Protein AF-A0A8J8EEE3-F1 (afdb_monomer_lite)

Foldseek 3Di:
DPDDPVVVVLVVQLVVQLVVCVVVVQDSVLSNQLRVVLSVQLVVLCVPPPPVSVVVSVVSNVVSVLSSCVVVVVDDPVNNVVVVVVSVVVVVVVVVVVVVVVVD

Sequence (104 aa):
MKVSRKVYLTLLISLFLTGLAIFDGTSIWVAIITVTIPVMASYWLVVRFNGIGMVLVPVLWALSVFVRSYLTGTLTSETLKIVSVKSFGSVVLAFAYVTFTRKR

Secondary structure (DSSP, 8-state):
----HHHHHHHHHHHHHHHHHHHTT--HHHHIIIIIHHHHHHHHHHHHHTHHHHHHHHHHHHHHHHHHHHHTT-S-HHHHHHHHHHHHHHHHHHHHHHHHHTT-

Radius of gyration: 15.91 Å; chains: 1; bounding box: 30×36×38 Å

Structure (mmCIF, N/CA/C/O backbone):
data_AF-A0A8J8EEE3-F1
#
_entry.id   AF-A0A8J8EEE3-F1
#
loop_
_atom_site.group_PDB
_atom_site.id
_atom_site.type_symbol
_atom_site.label_atom_id
_atom_site.label_alt_id
_atom_site.label_comp_id
_atom_site.label_asym_id
_atom_site.label_entity_id
_atom_site.label_seq_id
_atom_site.pdbx_PDB_ins_code
_atom_site.Cartn_x
_atom_site.Cartn_y
_atom_site.Cartn_z
_atom_site.occupancy
_atom_site.B_iso_or_equiv
_atom_site.auth_seq_id
_atom_site.auth_comp_id
_atom_site.auth_asym_id
_atom_site.auth_atom_id
_atom_site.pdbx_PDB_model_num
ATOM 1 N N . MET A 1 1 ? 5.452 -16.398 23.280 1.00 44.69 1 MET A N 1
ATOM 2 C CA . MET A 1 1 ? 4.378 -15.509 22.774 1.00 44.69 1 MET A CA 1
ATOM 3 C C . MET A 1 1 ? 3.361 -16.347 22.012 1.00 44.69 1 MET A C 1
ATOM 5 O O . MET A 1 1 ? 3.757 -17.007 21.063 1.00 44.69 1 MET A O 1
ATOM 9 N N . LYS A 1 2 ? 2.079 -16.367 22.406 1.00 50.09 2 LYS A N 1
ATOM 10 C CA . LYS A 1 2 ? 1.030 -16.984 21.574 1.00 50.09 2 LYS A CA 1
ATOM 11 C C . LYS A 1 2 ? 0.739 -16.037 20.408 1.00 50.09 2 LYS A C 1
ATOM 13 O O . LYS A 1 2 ? 0.207 -14.950 20.624 1.00 50.09 2 LYS A O 1
ATOM 18 N N . VAL A 1 3 ? 1.144 -16.411 19.197 1.00 59.62 3 VAL A N 1
ATOM 19 C CA . VAL A 1 3 ? 0.848 -15.635 17.987 1.00 59.62 3 VAL A CA 1
ATOM 20 C C . VAL A 1 3 ? -0.666 -15.669 17.766 1.00 59.62 3 VAL A C 1
ATOM 22 O O . VAL A 1 3 ? -1.277 -16.733 17.701 1.00 59.62 3 VAL A O 1
ATOM 25 N N . SER A 1 4 ? -1.289 -14.492 17.727 1.00 75.62 4 SER A N 1
ATOM 26 C CA . SER A 1 4 ? -2.738 -14.355 17.559 1.00 75.62 4 SER A CA 1
ATOM 27 C C . SER A 1 4 ? -3.180 -14.896 16.197 1.00 75.62 4 SER A C 1
ATOM 29 O O . SER A 1 4 ? -2.535 -14.624 15.185 1.00 75.62 4 SER A O 1
ATOM 31 N N . ARG A 1 5 ? -4.332 -15.581 16.142 1.00 78.00 5 ARG A N 1
ATOM 32 C CA . ARG A 1 5 ? -4.972 -16.054 14.895 1.00 78.00 5 ARG A CA 1
ATOM 33 C C . ARG A 1 5 ? -5.100 -14.943 13.840 1.00 78.00 5 ARG A C 1
ATOM 35 O O . ARG A 1 5 ? -5.011 -15.216 12.649 1.00 78.00 5 ARG A O 1
ATOM 42 N N . LYS A 1 6 ? -5.239 -13.686 14.281 1.00 72.62 6 LYS A N 1
ATOM 43 C CA . LYS A 1 6 ? -5.288 -12.501 13.412 1.00 72.62 6 LYS A CA 1
ATOM 44 C C . LYS A 1 6 ? -3.970 -12.267 12.667 1.00 72.62 6 LYS A C 1
ATOM 46 O O . LYS A 1 6 ? -4.004 -11.953 11.490 1.00 72.62 6 LYS A O 1
ATOM 51 N N . VAL A 1 7 ? -2.825 -12.484 13.317 1.00 73.50 7 VAL A N 1
ATOM 52 C CA . VAL A 1 7 ? -1.495 -12.323 12.702 1.00 73.50 7 VAL A CA 1
ATOM 53 C C . VAL A 1 7 ? -1.269 -13.369 11.610 1.00 73.50 7 VAL A C 1
ATOM 55 O O . VAL A 1 7 ? -0.775 -13.025 10.542 1.00 73.50 7 VAL A O 1
ATOM 58 N N . TYR A 1 8 ? -1.695 -14.618 11.835 1.00 75.50 8 TYR A N 1
ATOM 59 C CA . TYR A 1 8 ? -1.650 -15.662 10.804 1.00 75.50 8 TYR A CA 1
ATOM 60 C C . TYR A 1 8 ? -2.514 -15.316 9.591 1.00 75.50 8 TYR A C 1
ATOM 62 O O . TYR A 1 8 ? -2.074 -15.499 8.461 1.00 75.50 8 TYR A O 1
ATOM 70 N N . LEU A 1 9 ? -3.715 -14.777 9.818 1.00 77.75 9 LEU A N 1
ATOM 71 C CA . LEU A 1 9 ? -4.599 -14.354 8.734 1.00 77.75 9 LEU A CA 1
ATOM 72 C C . LEU A 1 9 ? -3.974 -13.210 7.918 1.00 77.75 9 LEU A C 1
ATOM 74 O O . LEU A 1 9 ? -3.966 -13.259 6.693 1.00 77.75 9 LEU A O 1
ATOM 78 N N . THR A 1 10 ? -3.389 -12.218 8.596 1.00 77.19 10 THR A N 1
ATOM 79 C CA . THR A 1 10 ? -2.682 -11.095 7.962 1.00 77.19 10 THR A CA 1
ATOM 80 C C . THR A 1 10 ? -1.481 -11.571 7.141 1.00 77.19 10 THR A C 1
ATOM 82 O O . THR A 1 10 ? -1.294 -11.121 6.014 1.00 77.19 10 THR A O 1
ATOM 85 N N . LEU A 1 11 ? -0.690 -12.513 7.664 1.00 76.56 11 LEU A N 1
ATOM 86 C CA . LEU A 1 11 ? 0.430 -13.115 6.934 1.00 76.56 11 LEU A CA 1
ATOM 87 C C . LEU A 1 11 ? -0.038 -13.919 5.717 1.00 76.56 11 LEU A C 1
ATOM 89 O O . LEU A 1 11 ? 0.585 -13.836 4.664 1.00 76.56 11 LEU A O 1
ATOM 93 N N . LEU A 1 12 ? -1.142 -14.657 5.834 1.00 77.00 12 LEU A N 1
ATOM 94 C CA . LEU A 1 12 ? -1.705 -15.430 4.728 1.00 77.00 12 LEU A CA 1
ATOM 95 C C . LEU A 1 12 ? -2.216 -14.518 3.604 1.00 77.00 12 LEU A C 1
ATOM 97 O O . LEU A 1 12 ? -1.909 -14.758 2.439 1.00 77.00 12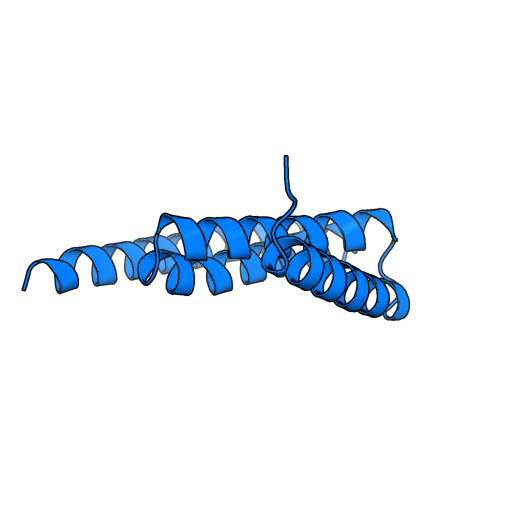 LEU A O 1
ATOM 101 N N . ILE A 1 13 ? -2.916 -13.432 3.949 1.00 76.00 13 ILE A N 1
ATOM 102 C CA . ILE A 1 13 ? -3.331 -12.398 2.987 1.00 76.00 13 ILE A CA 1
ATOM 103 C C . ILE A 1 13 ? -2.103 -11.754 2.333 1.00 76.00 13 ILE A C 1
ATOM 105 O O . ILE A 1 13 ? -2.068 -11.588 1.117 1.00 76.00 13 ILE A O 1
ATOM 109 N N . SER A 1 14 ? -1.073 -11.439 3.123 1.00 72.94 14 SER A N 1
ATOM 110 C CA . SER A 1 14 ? 0.186 -10.890 2.617 1.00 72.94 14 SER A CA 1
ATOM 111 C C . SER A 1 14 ? 0.851 -11.816 1.601 1.00 72.94 14 SER A C 1
ATOM 113 O O . SER A 1 14 ? 1.246 -11.367 0.528 1.00 72.94 14 SER A O 1
ATOM 115 N N . LEU A 1 15 ? 0.961 -13.108 1.918 1.00 78.56 15 LEU A N 1
ATOM 116 C CA . LEU A 1 15 ? 1.535 -14.126 1.037 1.00 78.56 15 LEU A CA 1
ATOM 117 C C . LEU A 1 15 ? 0.734 -14.267 -0.257 1.00 78.56 15 LEU A C 1
ATOM 119 O O . LEU A 1 15 ? 1.326 -14.292 -1.332 1.00 78.56 15 LEU A O 1
ATOM 123 N N . PHE A 1 16 ? -0.597 -14.296 -0.165 1.00 76.75 16 PHE A N 1
ATOM 124 C CA . PHE A 1 16 ? -1.472 -14.396 -1.331 1.00 76.75 16 PHE A CA 1
ATOM 125 C C . PHE A 1 16 ? -1.315 -13.194 -2.272 1.00 76.75 16 PHE A C 1
ATOM 127 O O . PHE A 1 16 ? -1.076 -13.364 -3.466 1.00 76.75 16 PHE A O 1
ATOM 134 N N . LEU A 1 17 ? -1.364 -11.974 -1.730 1.00 73.94 17 LEU A N 1
ATOM 135 C CA . LEU A 1 17 ? -1.197 -10.744 -2.509 1.00 73.94 17 LEU A CA 1
ATOM 136 C C . LEU A 1 17 ? 0.220 -10.610 -3.087 1.00 73.94 17 LEU A C 1
ATOM 138 O O . LEU A 1 17 ? 0.390 -10.124 -4.202 1.00 73.94 17 LEU A O 1
ATOM 142 N N . THR A 1 18 ? 1.236 -11.074 -2.355 1.00 74.75 18 THR A N 1
ATOM 143 C CA . THR A 1 18 ? 2.621 -11.096 -2.846 1.00 74.75 18 THR A CA 1
ATOM 144 C C . THR A 1 18 ? 2.753 -12.073 -4.011 1.00 74.75 18 THR A C 1
ATOM 146 O O . THR A 1 18 ? 3.365 -11.736 -5.019 1.00 74.75 18 THR A O 1
ATOM 149 N N . GLY A 1 19 ? 2.127 -13.251 -3.910 1.00 68.81 19 GLY A N 1
ATOM 150 C CA . GLY A 1 19 ? 2.054 -14.224 -4.997 1.00 68.81 19 GLY A CA 1
ATOM 151 C C . GLY A 1 19 ? 1.418 -13.638 -6.256 1.00 68.81 19 GLY A C 1
ATOM 152 O O . GLY A 1 19 ? 2.009 -13.736 -7.326 1.00 68.81 19 GLY A O 1
ATOM 153 N N . LEU A 1 20 ? 0.275 -12.953 -6.129 1.00 75.38 20 LEU A N 1
ATOM 154 C CA . LEU A 1 20 ? -0.380 -12.275 -7.258 1.00 75.38 20 LEU A CA 1
ATOM 155 C C . LEU A 1 20 ? 0.527 -11.225 -7.918 1.00 75.38 20 LEU A C 1
ATOM 157 O O . LEU A 1 20 ? 0.639 -11.191 -9.138 1.00 75.38 20 LEU A O 1
ATOM 161 N N . ALA A 1 21 ? 1.232 -10.412 -7.128 1.00 72.88 21 ALA A N 1
ATOM 162 C CA . ALA A 1 21 ? 2.158 -9.419 -7.671 1.00 72.88 21 ALA A CA 1
ATOM 163 C C . ALA A 1 21 ? 3.342 -10.055 -8.428 1.00 72.88 21 ALA A C 1
ATOM 165 O O . ALA A 1 21 ? 3.809 -9.493 -9.421 1.00 72.88 21 ALA A O 1
ATOM 166 N N . ILE A 1 22 ? 3.820 -11.220 -7.979 1.00 76.88 22 ILE A N 1
ATOM 167 C CA . ILE A 1 22 ? 4.867 -11.988 -8.672 1.00 76.88 22 ILE A CA 1
ATOM 168 C C . ILE A 1 22 ? 4.330 -12.575 -9.984 1.00 76.88 22 ILE A C 1
ATOM 170 O O . ILE A 1 22 ? 5.026 -12.511 -10.995 1.00 76.88 22 ILE A O 1
ATOM 174 N N . PHE A 1 23 ? 3.094 -13.090 -9.998 1.00 73.00 23 PHE A N 1
ATOM 175 C CA . PHE A 1 23 ? 2.437 -13.564 -11.225 1.00 73.00 23 PHE A CA 1
ATOM 176 C C . PHE A 1 23 ? 2.292 -12.458 -12.283 1.00 73.00 23 PHE A C 1
ATOM 178 O O . PHE A 1 23 ? 2.445 -12.739 -13.467 1.00 73.00 23 PHE A O 1
ATOM 185 N N . ASP A 1 24 ? 2.109 -11.204 -11.863 1.00 71.38 24 ASP A N 1
ATOM 186 C CA . ASP A 1 24 ? 2.107 -10.016 -12.734 1.00 71.38 24 ASP A CA 1
ATOM 187 C C . ASP A 1 24 ? 3.505 -9.617 -13.266 1.00 71.38 24 ASP A C 1
ATOM 189 O O . ASP A 1 24 ? 3.675 -8.544 -13.845 1.00 71.38 24 ASP A O 1
ATOM 193 N N . GLY A 1 25 ? 4.544 -10.429 -13.043 1.00 71.00 25 GLY A N 1
ATOM 194 C CA . GLY A 1 25 ? 5.906 -10.153 -13.513 1.00 71.00 25 GLY A CA 1
ATOM 195 C C . GLY A 1 25 ? 6.679 -9.147 -12.655 1.00 71.00 25 GLY A C 1
ATOM 196 O O . GLY A 1 25 ? 7.733 -8.658 -13.063 1.00 71.00 25 GLY A O 1
ATOM 197 N N . THR A 1 26 ? 6.192 -8.833 -11.450 1.00 77.06 26 THR A N 1
ATOM 198 C CA . THR A 1 26 ? 6.935 -7.983 -10.506 1.00 77.06 26 THR A CA 1
ATOM 199 C C . THR A 1 26 ? 8.046 -8.800 -9.858 1.00 77.06 26 THR A C 1
ATOM 201 O O . THR A 1 26 ? 7.822 -9.933 -9.433 1.00 77.06 26 THR A O 1
ATOM 204 N N . SER A 1 27 ? 9.249 -8.230 -9.735 1.00 83.06 27 SER A N 1
ATOM 205 C CA . SER A 1 27 ? 10.348 -8.937 -9.074 1.00 83.06 27 SER A CA 1
ATOM 206 C C . SER A 1 27 ? 9.980 -9.294 -7.629 1.00 83.06 27 SER A C 1
ATOM 208 O O . SER A 1 27 ? 9.329 -8.518 -6.923 1.00 83.06 27 SER A O 1
ATOM 210 N N . ILE A 1 28 ? 10.417 -10.474 -7.180 1.00 80.44 28 ILE A N 1
ATOM 211 C CA . ILE A 1 28 ? 10.079 -11.033 -5.860 1.00 80.44 28 ILE A CA 1
ATOM 212 C C . ILE A 1 28 ? 10.382 -10.032 -4.737 1.00 80.44 28 ILE A C 1
ATOM 214 O O . ILE A 1 28 ? 9.550 -9.808 -3.860 1.00 80.44 28 ILE A O 1
ATOM 218 N N . TRP A 1 29 ? 11.538 -9.368 -4.796 1.00 77.69 29 TRP A N 1
ATOM 219 C CA . TRP A 1 29 ? 11.945 -8.381 -3.796 1.00 77.69 29 TRP A CA 1
ATOM 220 C C . TRP A 1 29 ? 11.035 -7.150 -3.770 1.00 77.69 29 TRP A C 1
ATOM 222 O O . TRP A 1 29 ? 10.664 -6.683 -2.693 1.00 77.69 29 TRP A O 1
ATOM 232 N N . VAL A 1 30 ? 10.621 -6.652 -4.938 1.00 77.50 30 VAL A N 1
ATOM 233 C CA . VAL A 1 30 ? 9.706 -5.508 -5.032 1.00 77.50 30 VAL A CA 1
ATOM 234 C C . VAL A 1 30 ? 8.315 -5.904 -4.544 1.00 77.50 30 VAL A C 1
ATOM 236 O O . VAL A 1 30 ? 7.716 -5.157 -3.773 1.00 77.50 30 VAL A O 1
ATOM 239 N N . ALA A 1 31 ? 7.819 -7.087 -4.910 1.00 78.06 31 ALA A N 1
ATOM 240 C CA . ALA A 1 31 ? 6.530 -7.599 -4.452 1.00 78.06 31 ALA A CA 1
ATOM 241 C C . AL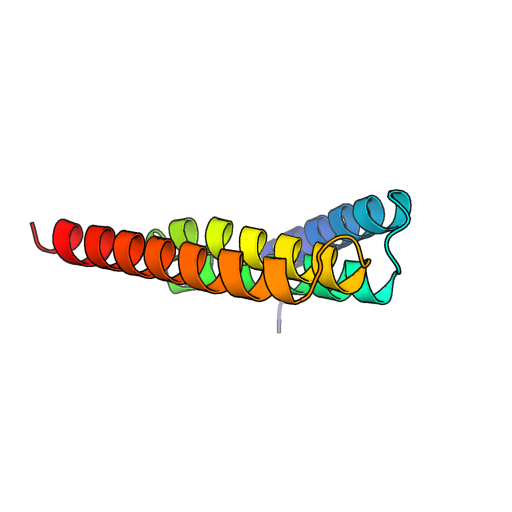A A 1 31 ? 6.488 -7.753 -2.922 1.00 78.06 31 ALA A C 1
ATOM 243 O O . ALA A 1 31 ? 5.553 -7.280 -2.281 1.00 78.06 31 ALA A O 1
ATOM 244 N N . ILE A 1 32 ? 7.532 -8.324 -2.311 1.00 78.19 32 ILE A N 1
ATOM 245 C CA . ILE A 1 32 ? 7.609 -8.478 -0.851 1.00 78.19 32 ILE A CA 1
ATOM 246 C C . ILE A 1 32 ? 7.552 -7.113 -0.159 1.00 78.19 32 ILE A C 1
ATOM 248 O O . ILE A 1 32 ? 6.739 -6.923 0.745 1.00 78.19 32 ILE A O 1
ATOM 252 N N . ILE A 1 33 ? 8.367 -6.148 -0.593 1.00 76.88 33 ILE A N 1
ATOM 253 C CA . ILE A 1 33 ? 8.439 -4.819 0.032 1.00 76.88 33 ILE A CA 1
ATOM 254 C C . ILE A 1 33 ? 7.120 -4.056 -0.143 1.00 76.88 33 ILE A C 1
ATOM 256 O O . ILE A 1 33 ? 6.620 -3.452 0.802 1.00 76.88 33 ILE A O 1
ATOM 260 N N . THR A 1 34 ? 6.532 -4.110 -1.336 1.00 78.31 34 THR A N 1
ATOM 261 C CA . THR A 1 34 ? 5.358 -3.300 -1.704 1.00 78.31 34 THR A CA 1
ATOM 262 C C . THR A 1 34 ? 4.022 -3.940 -1.339 1.00 78.31 34 THR A C 1
ATOM 264 O O . THR A 1 34 ? 2.985 -3.309 -1.521 1.00 78.31 34 THR A O 1
ATOM 267 N N . VAL A 1 35 ? 4.029 -5.159 -0.790 1.00 78.94 35 VAL A N 1
ATOM 268 C CA . VAL A 1 35 ? 2.824 -5.862 -0.322 1.00 78.94 35 VAL A CA 1
ATOM 269 C C . VAL A 1 35 ? 2.920 -6.226 1.159 1.00 78.94 35 VAL A C 1
ATOM 271 O O . VAL A 1 35 ? 2.004 -5.941 1.929 1.00 78.94 35 VAL A O 1
ATOM 274 N N . THR A 1 36 ? 4.037 -6.798 1.608 1.00 76.69 36 THR A N 1
ATOM 275 C CA . THR A 1 36 ? 4.152 -7.293 2.991 1.00 76.69 36 THR A CA 1
ATOM 276 C C . THR A 1 36 ? 4.196 -6.155 4.002 1.00 76.69 36 THR A C 1
ATOM 278 O O . THR A 1 36 ? 3.482 -6.185 5.008 1.00 76.69 36 THR A O 1
ATOM 281 N N . ILE A 1 37 ? 4.975 -5.110 3.715 1.00 79.50 37 ILE A N 1
ATOM 282 C CA . ILE A 1 37 ? 5.058 -3.918 4.567 1.00 79.50 37 ILE A CA 1
ATOM 283 C C . ILE A 1 37 ? 3.692 -3.230 4.689 1.00 79.50 37 ILE A C 1
ATOM 285 O O . ILE A 1 37 ? 3.251 -3.026 5.823 1.00 79.50 37 ILE A O 1
ATOM 289 N N . PRO A 1 38 ? 2.973 -2.910 3.593 1.00 79.62 38 PRO A N 1
ATOM 290 C CA . PRO A 1 38 ? 1.672 -2.270 3.718 1.00 79.62 38 PRO A CA 1
ATOM 291 C C . PRO A 1 38 ? 0.629 -3.129 4.414 1.00 79.62 38 PRO A C 1
ATOM 293 O O . PRO A 1 38 ? -0.153 -2.583 5.188 1.00 79.62 38 PRO A O 1
ATOM 296 N N . VAL A 1 39 ? 0.625 -4.449 4.221 1.00 82.06 39 VAL A N 1
ATOM 297 C CA . VAL A 1 39 ? -0.304 -5.348 4.922 1.00 82.06 39 VAL A CA 1
ATOM 298 C C . VAL A 1 39 ? -0.052 -5.335 6.436 1.00 82.06 39 VAL A C 1
ATOM 300 O O . VAL A 1 39 ? -0.992 -5.160 7.218 1.00 82.06 39 VAL A O 1
ATOM 303 N N . MET A 1 40 ? 1.207 -5.448 6.873 1.00 82.25 40 MET A N 1
ATOM 304 C CA . MET A 1 40 ? 1.543 -5.414 8.302 1.00 82.25 40 MET A CA 1
ATOM 305 C C . MET A 1 40 ? 1.311 -4.032 8.926 1.00 82.25 40 MET A C 1
ATOM 307 O O . MET A 1 40 ? 0.736 -3.936 10.014 1.00 82.25 40 MET A O 1
ATOM 311 N N . ALA A 1 41 ? 1.703 -2.962 8.232 1.00 82.62 41 ALA A N 1
ATOM 312 C CA . ALA A 1 41 ? 1.496 -1.591 8.689 1.00 82.62 41 ALA A CA 1
ATOM 313 C C . ALA A 1 41 ? 0.004 -1.234 8.765 1.00 82.62 41 ALA A C 1
ATOM 315 O O . ALA A 1 41 ? -0.425 -0.606 9.731 1.00 82.62 41 ALA A O 1
ATOM 316 N N . SER A 1 42 ? -0.803 -1.702 7.806 1.00 79.88 42 SER A N 1
ATOM 317 C CA . SER A 1 42 ? -2.263 -1.549 7.807 1.00 79.88 42 SER A CA 1
ATOM 318 C C . SER A 1 42 ? -2.895 -2.215 9.026 1.00 79.88 42 SER A C 1
ATOM 320 O O . SER A 1 42 ? -3.683 -1.592 9.736 1.00 79.88 42 SER A O 1
ATOM 322 N N . TYR A 1 43 ? -2.512 -3.462 9.317 1.00 81.12 43 TYR A N 1
ATOM 323 C CA . TYR A 1 43 ? -2.993 -4.167 10.504 1.00 81.12 43 TYR A CA 1
ATOM 324 C C . TYR A 1 43 ? -2.623 -3.422 11.793 1.00 81.12 43 TYR A C 1
ATOM 326 O O . TYR A 1 43 ? -3.477 -3.220 12.658 1.00 81.12 43 TYR A O 1
ATOM 334 N N . TRP A 1 44 ? -1.375 -2.962 11.911 1.00 84.75 44 TRP A N 1
ATOM 335 C CA . TRP A 1 44 ? -0.928 -2.201 13.077 1.00 84.75 44 TRP A CA 1
ATOM 336 C C . TRP A 1 44 ? -1.685 -0.874 13.233 1.00 84.75 44 TRP A C 1
ATOM 338 O O . TRP A 1 44 ? -2.147 -0.566 14.332 1.00 84.75 44 TRP A O 1
ATOM 348 N N . LEU A 1 45 ? -1.881 -0.128 12.141 1.00 81.81 45 LEU A N 1
ATOM 349 C CA . LEU A 1 45 ? -2.622 1.135 12.132 1.00 81.81 45 LEU A CA 1
ATOM 350 C C . LEU A 1 45 ? -4.070 0.957 12.590 1.00 81.81 45 LEU A C 1
ATOM 352 O O . LEU A 1 45 ? -4.540 1.714 13.439 1.00 81.81 45 LEU A O 1
ATOM 356 N N . VAL A 1 46 ? -4.769 -0.054 12.071 1.00 79.25 46 VAL A N 1
ATOM 357 C CA . VAL A 1 46 ? -6.161 -0.339 12.451 1.00 79.25 46 VAL A CA 1
ATOM 358 C C . VAL A 1 46 ? -6.249 -0.754 13.917 1.00 79.25 46 VAL A C 1
ATOM 360 O O . VAL A 1 46 ? -7.090 -0.240 14.649 1.00 79.25 46 VAL A O 1
ATOM 363 N N . VAL A 1 47 ? -5.353 -1.629 14.382 1.00 83.06 47 VAL A N 1
ATOM 364 C CA . VAL A 1 47 ? -5.354 -2.090 15.779 1.00 83.06 47 VAL A CA 1
ATOM 365 C C . VAL A 1 47 ? -5.023 -0.955 16.756 1.00 83.06 47 VAL A C 1
ATOM 367 O O . VAL A 1 47 ? -5.621 -0.886 17.827 1.00 83.06 47 VAL A O 1
ATOM 370 N N . ARG A 1 48 ? -4.086 -0.064 16.410 1.00 81.38 48 ARG A N 1
ATOM 371 C CA . ARG A 1 48 ? -3.611 1.012 17.297 1.00 81.38 48 ARG A CA 1
ATOM 372 C C . ARG A 1 48 ? -4.518 2.246 17.281 1.00 81.38 48 ARG A C 1
ATOM 374 O O . ARG A 1 48 ? -4.709 2.857 18.328 1.00 81.38 48 ARG A O 1
ATOM 381 N N . PHE A 1 49 ? -5.053 2.621 16.117 1.00 76.69 49 PHE A N 1
ATOM 382 C CA . PHE A 1 49 ? -5.739 3.905 15.905 1.00 76.69 49 PHE A CA 1
ATOM 383 C C . PHE A 1 49 ? -7.207 3.779 15.464 1.00 76.69 49 PHE A C 1
ATOM 385 O O . PHE A 1 49 ? -7.867 4.799 15.243 1.00 76.69 49 PHE A O 1
ATOM 392 N N . ASN A 1 50 ? -7.734 2.554 15.358 1.00 77.31 50 ASN A N 1
ATOM 393 C CA . ASN A 1 50 ? -9.132 2.242 15.057 1.00 77.31 50 ASN A CA 1
ATOM 394 C C . ASN A 1 50 ? -9.656 3.021 13.827 1.00 77.31 50 ASN A C 1
ATOM 396 O O . ASN A 1 50 ? -9.160 2.813 12.719 1.00 77.31 50 ASN A O 1
ATOM 400 N N . GLY A 1 51 ? -10.585 3.969 14.007 1.00 69.38 51 GLY A N 1
ATOM 401 C CA . GLY A 1 51 ? -11.157 4.774 12.917 1.00 69.38 51 GLY A CA 1
ATOM 402 C C . GLY A 1 51 ? -10.140 5.599 12.118 1.00 69.38 51 GLY A C 1
ATOM 403 O O . GLY A 1 51 ? -10.245 5.670 10.899 1.00 69.38 51 GLY A O 1
ATOM 404 N N . ILE A 1 52 ? -9.109 6.157 12.764 1.00 72.81 52 ILE A N 1
ATOM 405 C CA . ILE A 1 52 ? -8.031 6.871 12.048 1.00 72.81 52 ILE A CA 1
ATOM 406 C C . ILE A 1 52 ? -7.168 5.873 11.269 1.00 72.81 52 ILE A C 1
ATOM 408 O O . ILE A 1 52 ? -6.750 6.152 10.147 1.00 72.81 52 ILE A O 1
ATOM 412 N N . GLY A 1 53 ? -6.945 4.686 11.839 1.00 72.94 53 GLY A N 1
ATOM 413 C CA . GLY A 1 53 ? -6.226 3.604 11.174 1.00 72.94 53 GLY A CA 1
ATOM 414 C C . GLY A 1 53 ? -6.878 3.212 9.850 1.00 72.94 53 GLY A C 1
ATOM 415 O O . GLY A 1 53 ? -6.179 3.072 8.854 1.00 72.94 53 GLY A O 1
ATOM 416 N N . MET A 1 54 ? -8.213 3.135 9.805 1.00 71.19 54 MET A N 1
ATOM 417 C CA . MET A 1 54 ? -8.955 2.834 8.573 1.00 71.19 54 MET A CA 1
ATOM 418 C C . MET A 1 54 ? -8.785 3.894 7.476 1.00 71.19 54 MET A C 1
ATOM 420 O O . MET A 1 54 ? -8.791 3.538 6.304 1.00 71.19 54 MET A O 1
ATOM 424 N N . VAL A 1 55 ? -8.589 5.169 7.829 1.00 73.25 55 VAL A N 1
ATOM 425 C CA . VAL A 1 55 ? -8.332 6.248 6.853 1.00 73.25 55 VAL A CA 1
ATOM 426 C C . VAL A 1 55 ? -6.885 6.219 6.351 1.00 73.25 55 VAL A C 1
ATOM 428 O O . VAL A 1 55 ? -6.622 6.500 5.184 1.00 73.25 55 VAL A O 1
ATOM 431 N N . LEU A 1 56 ? -5.936 5.846 7.213 1.00 74.81 56 LEU A N 1
ATOM 432 C CA . LEU A 1 56 ? -4.515 5.781 6.862 1.00 74.81 56 LEU A CA 1
ATOM 433 C C . LEU A 1 56 ? -4.154 4.544 6.029 1.00 74.81 56 LEU A C 1
ATOM 435 O O . LEU A 1 56 ? -3.193 4.589 5.267 1.00 74.81 56 LEU A O 1
ATOM 439 N N . VAL A 1 57 ? -4.925 3.459 6.131 1.00 76.00 57 VAL A N 1
ATOM 440 C CA . VAL A 1 57 ? -4.714 2.224 5.356 1.00 76.00 57 VAL A CA 1
ATOM 441 C C . VAL A 1 57 ? -4.742 2.479 3.837 1.00 76.00 57 VAL A C 1
ATOM 443 O O . VAL A 1 57 ? -3.751 2.147 3.186 1.00 76.00 57 VAL A O 1
ATOM 446 N N . PRO A 1 58 ? -5.778 3.115 3.249 1.00 73.12 58 PRO A N 1
ATOM 447 C CA . PRO A 1 58 ? -5.785 3.478 1.830 1.00 73.12 58 PRO A CA 1
ATOM 448 C C . PRO A 1 58 ? -4.592 4.339 1.411 1.00 73.12 58 PRO A C 1
ATOM 450 O O . PRO A 1 58 ? -4.020 4.114 0.348 1.00 73.12 58 PRO A O 1
ATOM 453 N N . VAL A 1 59 ? -4.186 5.297 2.252 1.00 78.88 59 VAL A N 1
ATOM 454 C CA . VAL A 1 59 ? -3.028 6.169 1.986 1.00 78.88 59 VAL A CA 1
ATOM 455 C C . VAL A 1 59 ? -1.741 5.347 1.910 1.00 78.88 59 VAL A C 1
ATOM 457 O O . VAL A 1 59 ? -0.925 5.532 1.009 1.00 78.88 59 VAL A O 1
ATOM 460 N N . LEU A 1 60 ? -1.572 4.399 2.830 1.00 81.75 60 LEU A N 1
ATOM 461 C CA . LEU A 1 60 ? -0.388 3.551 2.915 1.00 81.75 60 LEU A CA 1
ATOM 462 C C . LEU A 1 60 ? -0.309 2.557 1.743 1.00 81.75 60 LEU A C 1
ATOM 464 O O . LEU A 1 60 ? 0.766 2.327 1.180 1.00 81.75 60 LEU A O 1
ATOM 468 N N . TRP A 1 61 ? -1.455 2.026 1.317 1.00 77.12 61 TRP A N 1
ATOM 469 C CA . TRP A 1 61 ? -1.564 1.218 0.103 1.00 77.12 61 TRP A CA 1
ATOM 470 C C . TRP A 1 61 ? -1.270 2.023 -1.162 1.00 77.12 61 TRP A C 1
ATOM 472 O O . TRP A 1 61 ? -0.494 1.565 -1.999 1.00 77.12 61 TRP A O 1
ATOM 482 N N . ALA A 1 62 ? -1.813 3.237 -1.279 1.00 75.38 62 ALA A N 1
ATOM 483 C CA . ALA A 1 62 ? -1.536 4.122 -2.406 1.00 75.38 62 ALA A CA 1
ATOM 484 C C . ALA A 1 62 ? -0.035 4.423 -2.526 1.00 75.38 62 ALA A C 1
ATOM 486 O O . ALA A 1 62 ? 0.526 4.287 -3.610 1.00 75.38 62 ALA A O 1
ATOM 487 N N . LEU A 1 63 ? 0.637 4.734 -1.410 1.00 80.25 63 LEU A N 1
ATOM 488 C CA . LEU A 1 63 ? 2.092 4.926 -1.377 1.00 80.25 63 LEU A CA 1
ATOM 489 C C . LEU A 1 63 ? 2.850 3.674 -1.825 1.00 80.25 63 LEU A C 1
ATOM 491 O O . LEU A 1 63 ? 3.819 3.774 -2.571 1.00 80.25 63 LEU A O 1
ATOM 495 N N . SER A 1 64 ? 2.397 2.492 -1.416 1.00 79.12 64 SER A N 1
ATOM 496 C CA . SER A 1 64 ? 3.064 1.234 -1.765 1.00 79.12 64 SER A CA 1
ATOM 497 C C . SER A 1 64 ? 2.935 0.889 -3.250 1.00 79.12 64 S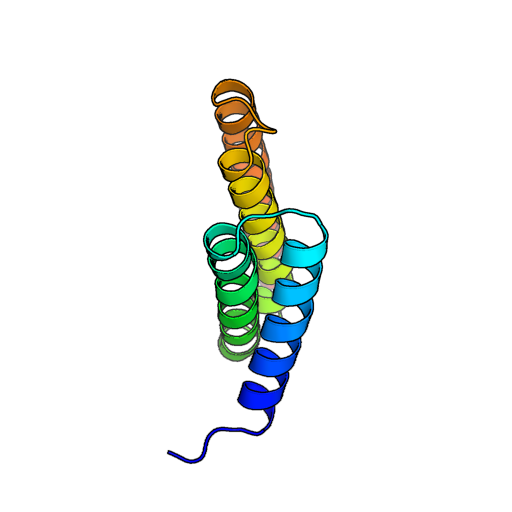ER A C 1
ATOM 499 O O . SER A 1 64 ? 3.913 0.472 -3.869 1.00 79.12 64 SER A O 1
ATOM 501 N N . VAL A 1 65 ? 1.770 1.145 -3.855 1.00 76.88 65 VAL A N 1
ATOM 502 C CA . VAL A 1 65 ? 1.571 1.047 -5.313 1.00 76.88 65 VAL A CA 1
ATOM 503 C C . VAL A 1 65 ? 2.443 2.064 -6.050 1.00 76.88 65 VAL A C 1
ATOM 505 O O . VAL A 1 65 ? 3.014 1.754 -7.098 1.00 76.88 65 VAL A O 1
ATOM 508 N N . PHE A 1 66 ? 2.595 3.259 -5.481 1.00 75.12 66 PHE A N 1
ATOM 509 C CA . PHE A 1 66 ? 3.433 4.312 -6.040 1.00 75.12 66 PHE A CA 1
ATOM 510 C C . PHE A 1 66 ? 4.915 3.920 -6.063 1.00 75.12 66 PHE A C 1
ATOM 512 O O . PHE A 1 66 ? 5.577 4.020 -7.096 1.00 75.12 66 PHE A O 1
ATOM 519 N N . VAL A 1 67 ? 5.416 3.388 -4.945 1.00 78.19 67 VAL A N 1
ATOM 520 C CA . VAL A 1 67 ? 6.782 2.862 -4.825 1.00 78.19 67 VAL A CA 1
ATOM 521 C C . VAL A 1 67 ? 6.991 1.672 -5.760 1.00 78.19 67 VAL A C 1
ATOM 523 O O . VAL A 1 67 ? 8.005 1.632 -6.451 1.00 78.19 67 VAL A O 1
ATOM 526 N N . ARG A 1 68 ? 6.031 0.740 -5.855 1.00 75.00 68 ARG A N 1
ATOM 527 C CA . ARG A 1 68 ? 6.088 -0.374 -6.820 1.00 75.00 68 ARG A CA 1
ATOM 528 C C . ARG A 1 68 ? 6.268 0.142 -8.241 1.00 75.00 68 ARG A C 1
ATOM 530 O O . ARG A 1 68 ? 7.199 -0.279 -8.909 1.00 75.00 68 ARG A O 1
ATOM 537 N N . SER A 1 69 ? 5.426 1.083 -8.657 1.00 75.62 69 SER A N 1
ATOM 538 C CA . SER A 1 69 ? 5.417 1.638 -10.016 1.00 75.62 69 SER A CA 1
ATOM 539 C C . SER A 1 69 ? 6.715 2.385 -10.364 1.00 75.62 69 SER A C 1
ATOM 541 O O . SER A 1 69 ? 7.145 2.395 -11.520 1.00 75.62 69 SER A O 1
ATOM 543 N N . TYR A 1 70 ? 7.374 2.989 -9.371 1.00 78.50 70 TYR A N 1
ATOM 544 C CA . TYR A 1 70 ? 8.715 3.552 -9.535 1.00 78.50 70 TYR A CA 1
ATOM 545 C C . TYR A 1 70 ? 9.786 2.467 -9.673 1.00 78.50 70 TYR A C 1
ATOM 547 O O . TYR A 1 70 ? 10.596 2.512 -10.594 1.00 78.50 70 TYR A O 1
ATOM 555 N N . LEU A 1 71 ? 9.768 1.465 -8.789 1.00 77.25 71 LEU A N 1
ATOM 556 C CA . LEU A 1 71 ? 10.745 0.372 -8.785 1.00 77.25 71 LEU A CA 1
ATOM 557 C C . LEU A 1 71 ? 10.645 -0.522 -10.029 1.00 77.25 71 LEU A C 1
ATOM 559 O O . LEU A 1 71 ? 11.646 -1.098 -10.443 1.00 77.25 71 LEU A O 1
ATOM 563 N N . THR A 1 72 ? 9.464 -0.628 -10.639 1.00 75.62 72 THR A N 1
ATOM 564 C CA . THR A 1 72 ? 9.249 -1.337 -11.910 1.00 75.62 72 THR A CA 1
ATOM 565 C C . THR A 1 72 ? 9.576 -0.486 -13.141 1.00 75.62 72 THR A C 1
ATOM 567 O O . THR A 1 72 ? 9.429 -0.969 -14.258 1.00 75.62 72 THR A O 1
ATOM 570 N N . GLY A 1 73 ? 10.002 0.772 -12.969 1.00 74.25 73 GLY A N 1
ATOM 571 C CA . GLY A 1 73 ? 10.389 1.666 -14.066 1.00 74.25 73 GLY A CA 1
ATOM 572 C C . GLY A 1 73 ? 9.221 2.261 -14.862 1.00 74.25 73 GLY A C 1
ATOM 573 O O . GLY A 1 73 ? 9.443 2.912 -15.877 1.00 74.25 73 GLY A O 1
ATOM 574 N N . THR A 1 74 ? 7.978 2.071 -14.410 1.00 73.31 74 THR A N 1
ATOM 575 C CA . THR A 1 74 ? 6.775 2.606 -15.080 1.00 73.31 74 THR A CA 1
ATOM 576 C C . THR A 1 74 ? 6.511 4.088 -14.789 1.00 73.31 74 THR A C 1
ATOM 578 O O . THR A 1 74 ? 5.733 4.724 -15.495 1.00 73.31 74 THR A O 1
ATOM 581 N N . LEU A 1 75 ? 7.163 4.656 -13.769 1.00 71.50 75 LEU A N 1
ATOM 582 C CA . LEU A 1 75 ? 7.094 6.075 -13.409 1.00 71.50 75 LEU A CA 1
ATOM 583 C C . LEU A 1 75 ? 8.469 6.731 -13.533 1.00 71.50 75 LEU A C 1
ATOM 585 O O . LEU A 1 75 ? 9.453 6.221 -12.998 1.00 71.50 75 LEU A O 1
ATOM 589 N N . THR A 1 76 ? 8.525 7.907 -14.162 1.00 75.00 76 THR A N 1
ATOM 590 C CA . THR A 1 76 ? 9.735 8.739 -14.166 1.00 75.00 76 THR A CA 1
ATOM 591 C C . THR A 1 76 ? 9.881 9.493 -12.842 1.00 75.00 76 THR A C 1
ATOM 593 O O . THR A 1 76 ? 8.910 9.739 -12.117 1.00 75.00 76 THR A O 1
ATOM 596 N N . SER A 1 77 ? 11.109 9.900 -12.516 1.00 71.69 77 SER A N 1
ATOM 597 C CA . SER A 1 77 ? 11.420 10.681 -11.310 1.00 71.69 77 SER A CA 1
ATOM 598 C C . SER A 1 77 ? 10.690 12.034 -11.264 1.00 71.69 77 SER A C 1
ATOM 600 O O . SER A 1 77 ? 10.324 12.503 -10.183 1.00 71.69 77 SER A O 1
ATOM 602 N N . GLU A 1 78 ? 10.412 12.641 -12.421 1.00 69.62 78 GLU A N 1
ATOM 603 C CA . GLU A 1 78 ? 9.603 13.862 -12.524 1.00 69.62 78 GLU A CA 1
ATOM 604 C C . GLU A 1 78 ? 8.136 13.619 -12.169 1.00 69.62 78 GLU A C 1
ATOM 606 O O . GLU A 1 78 ? 7.567 14.359 -11.360 1.00 69.62 78 GLU A O 1
ATOM 611 N N . THR A 1 79 ? 7.527 12.552 -12.696 1.00 71.19 79 THR A N 1
ATOM 612 C CA . THR A 1 79 ? 6.156 12.176 -12.322 1.00 71.19 79 THR A CA 1
ATOM 613 C C . THR A 1 79 ? 6.072 11.862 -10.830 1.00 71.19 79 THR A C 1
ATOM 615 O O . THR A 1 79 ? 5.104 12.241 -10.167 1.00 71.19 79 THR A O 1
ATOM 618 N N . LEU A 1 80 ? 7.123 11.255 -10.272 1.00 68.19 80 LEU A N 1
ATOM 619 C CA . LEU A 1 80 ? 7.203 10.945 -8.851 1.00 68.19 80 LEU A CA 1
ATOM 620 C C . LEU A 1 80 ? 7.197 12.208 -7.988 1.00 68.19 80 LEU A C 1
ATOM 622 O O . LEU A 1 80 ? 6.422 12.284 -7.033 1.00 68.19 80 LEU A O 1
ATOM 626 N N . LYS A 1 81 ? 7.980 13.232 -8.351 1.00 68.44 81 LYS A N 1
ATOM 627 C CA . LYS A 1 81 ? 7.962 14.540 -7.676 1.00 68.44 81 LYS A CA 1
ATOM 628 C C . LYS A 1 81 ? 6.573 15.176 -7.702 1.00 68.44 81 LYS A C 1
ATOM 630 O O . LYS A 1 81 ? 6.064 15.569 -6.654 1.00 68.44 81 LYS A O 1
ATOM 635 N N . ILE A 1 82 ? 5.946 15.254 -8.877 1.00 71.19 82 ILE A N 1
ATOM 636 C CA . ILE A 1 82 ? 4.655 15.936 -9.052 1.00 71.19 82 ILE A CA 1
ATOM 637 C C . ILE A 1 82 ? 3.557 15.246 -8.240 1.00 71.19 82 ILE 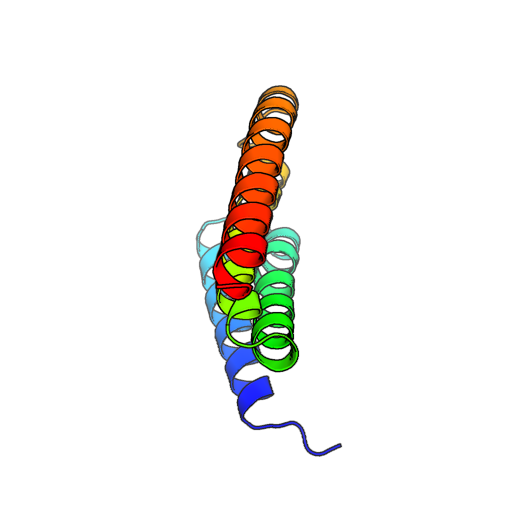A C 1
ATOM 639 O O . ILE A 1 82 ? 2.800 15.906 -7.524 1.00 71.19 82 ILE A O 1
ATOM 643 N N . VAL A 1 83 ? 3.467 13.919 -8.328 1.00 67.38 83 VAL A N 1
ATOM 644 C CA . VAL A 1 83 ? 2.419 13.176 -7.627 1.00 67.38 83 VAL A CA 1
ATOM 645 C C . VAL A 1 83 ? 2.677 13.141 -6.126 1.00 67.38 83 VAL A C 1
ATOM 647 O O . VAL A 1 83 ? 1.719 13.288 -5.374 1.00 67.38 83 VAL A O 1
ATOM 650 N N . SER A 1 84 ? 3.929 13.040 -5.667 1.00 67.00 84 SER A N 1
ATOM 651 C CA . SER A 1 84 ? 4.253 13.079 -4.231 1.00 67.00 84 SER A CA 1
ATOM 652 C C . SER A 1 84 ? 3.829 14.402 -3.595 1.00 67.00 84 SER A C 1
ATOM 654 O O . SER A 1 84 ? 3.191 14.403 -2.547 1.00 67.00 84 SER A O 1
ATOM 656 N N . VAL A 1 85 ? 4.101 15.533 -4.255 1.00 69.50 85 VAL A N 1
ATOM 657 C CA . VAL A 1 85 ? 3.694 16.859 -3.757 1.00 69.50 85 VAL A CA 1
ATOM 658 C C . VAL A 1 85 ? 2.168 16.984 -3.711 1.00 69.50 85 VAL A C 1
ATOM 660 O O . VAL A 1 85 ? 1.613 17.436 -2.708 1.00 69.50 85 VAL A O 1
ATOM 663 N N . LYS A 1 86 ? 1.469 16.538 -4.764 1.00 67.38 86 LYS A N 1
ATOM 664 C CA . LYS A 1 86 ? -0.001 16.603 -4.831 1.00 67.38 86 LYS A CA 1
ATOM 665 C C . LYS A 1 86 ? -0.674 15.687 -3.807 1.00 67.38 86 LYS A C 1
ATOM 667 O O . LYS A 1 86 ? -1.585 16.119 -3.105 1.00 67.38 86 LYS A O 1
ATOM 672 N N . SER A 1 87 ? -0.208 14.447 -3.688 1.00 67.88 87 SER A N 1
ATOM 673 C CA . SER A 1 87 ? -0.760 13.470 -2.743 1.00 67.88 87 SER A CA 1
ATOM 674 C C . SER A 1 87 ? -0.468 13.840 -1.288 1.00 67.88 87 SER A C 1
ATOM 676 O O . SER A 1 87 ? -1.355 13.697 -0.450 1.00 67.88 87 SER A O 1
ATOM 678 N N . PHE A 1 88 ? 0.701 14.416 -0.984 1.00 70.44 88 PHE A N 1
ATOM 679 C CA . PHE A 1 88 ? 0.996 14.951 0.349 1.00 70.44 88 PHE A CA 1
ATOM 680 C C . PHE A 1 88 ? 0.002 16.049 0.754 1.00 70.44 88 PHE A C 1
ATOM 682 O O . PHE A 1 88 ? -0.549 16.003 1.852 1.00 70.44 88 PHE A O 1
ATOM 689 N N . GLY A 1 89 ? -0.312 16.979 -0.156 1.00 66.88 89 GLY A N 1
ATOM 690 C CA . GLY A 1 89 ? -1.338 18.001 0.074 1.00 66.88 89 GLY A CA 1
ATOM 691 C C . GLY A 1 89 ? -2.721 17.408 0.373 1.00 66.88 89 GLY A C 1
ATOM 692 O O . GLY A 1 89 ? -3.381 17.827 1.325 1.00 66.88 89 GLY A O 1
ATOM 693 N N . SER A 1 90 ? -3.144 16.389 -0.383 1.00 67.12 90 SER A N 1
ATOM 694 C CA . SER A 1 90 ? -4.420 15.695 -0.157 1.00 67.12 90 SER A CA 1
ATOM 695 C C . SER A 1 90 ? -4.470 14.958 1.185 1.00 67.12 90 SER A C 1
ATOM 697 O O . SER A 1 90 ? -5.496 14.997 1.861 1.00 67.12 90 SER A O 1
ATOM 699 N N . VAL A 1 91 ? -3.370 14.324 1.603 1.00 69.19 91 VAL A N 1
ATOM 700 C CA . VAL A 1 91 ? -3.277 13.645 2.906 1.00 69.19 91 VAL A CA 1
ATOM 701 C C . VAL A 1 91 ? -3.346 14.652 4.050 1.00 69.19 91 VAL A C 1
ATOM 703 O O . VAL A 1 91 ? -4.089 14.428 5.003 1.00 69.19 91 VAL A O 1
ATOM 706 N N . VAL A 1 92 ? -2.639 15.781 3.949 1.00 71.88 92 VAL A N 1
ATOM 707 C CA . VAL A 1 92 ? -2.690 16.858 4.953 1.00 71.88 92 VAL A CA 1
ATOM 708 C C . VAL A 1 92 ? -4.106 17.427 5.077 1.00 71.88 92 VAL A C 1
ATOM 710 O O . VAL A 1 92 ? -4.602 17.581 6.192 1.00 71.88 92 VAL A O 1
ATOM 713 N N . LEU A 1 93 ? -4.792 17.672 3.956 1.00 68.75 93 LEU A N 1
ATOM 714 C CA . LEU A 1 93 ? -6.185 18.133 3.942 1.00 68.75 93 LEU A CA 1
ATOM 715 C C . LEU A 1 93 ? -7.148 17.113 4.559 1.00 68.75 93 LEU A C 1
ATOM 717 O O . LEU A 1 93 ? -7.993 17.486 5.371 1.00 68.75 93 LEU A O 1
ATOM 721 N N . ALA A 1 94 ? -7.003 15.828 4.224 1.00 66.19 94 ALA A N 1
ATOM 722 C CA . ALA A 1 94 ? -7.807 14.761 4.814 1.00 66.19 94 ALA A CA 1
ATOM 723 C C . ALA A 1 94 ? -7.574 14.654 6.331 1.00 66.19 94 ALA A C 1
ATOM 725 O O . ALA A 1 94 ? -8.526 14.531 7.103 1.00 66.19 94 ALA A O 1
ATOM 726 N N . PHE A 1 95 ? -6.320 14.766 6.778 1.00 67.75 95 PHE A N 1
ATOM 727 C CA . PHE A 1 95 ? -5.971 14.735 8.196 1.00 67.75 95 PHE A CA 1
ATOM 728 C C . PHE A 1 95 ? -6.524 15.952 8.944 1.00 67.75 95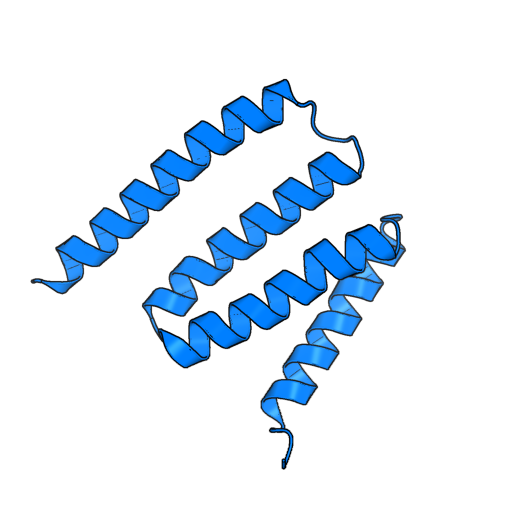 PHE A C 1
ATOM 730 O O . PHE A 1 95 ? -7.074 15.808 10.038 1.00 67.75 95 PHE A O 1
ATOM 737 N N . ALA A 1 96 ? -6.441 17.140 8.341 1.00 70.50 96 ALA A N 1
ATOM 738 C CA . ALA A 1 96 ? -7.045 18.355 8.871 1.00 70.50 96 ALA A CA 1
ATOM 739 C C . ALA A 1 96 ? -8.567 18.196 8.996 1.00 70.50 96 ALA A C 1
ATOM 741 O O . ALA A 1 96 ? -9.107 18.410 10.079 1.00 70.50 96 ALA A O 1
ATOM 742 N N . TYR A 1 97 ? -9.248 17.734 7.943 1.00 71.69 97 TYR A N 1
ATOM 743 C CA . TYR A 1 97 ? -10.694 17.510 7.958 1.00 71.69 97 TYR A CA 1
ATOM 744 C C . TYR A 1 97 ? -11.116 16.570 9.090 1.00 71.69 97 TYR A C 1
ATOM 746 O O . TYR A 1 97 ? -11.985 16.930 9.885 1.00 71.69 97 TYR A O 1
ATOM 754 N N . VAL A 1 98 ? -10.461 15.411 9.221 1.00 66.94 98 VAL A N 1
ATOM 755 C CA . VAL A 1 98 ? -10.749 14.431 10.283 1.00 66.94 98 VAL A CA 1
ATOM 756 C C . VAL A 1 98 ? -10.468 15.011 11.672 1.00 66.94 98 VAL A C 1
ATOM 758 O O . VAL A 1 98 ? -11.241 14.796 12.602 1.00 66.94 98 VAL A O 1
ATOM 761 N N . THR A 1 99 ? -9.386 15.775 11.833 1.00 66.50 99 THR A N 1
ATOM 762 C CA . THR A 1 99 ? -9.021 16.371 13.129 1.00 66.50 99 THR A CA 1
ATOM 763 C C . THR A 1 99 ? -10.003 17.467 13.552 1.00 66.50 99 THR A C 1
ATOM 765 O O . THR A 1 99 ? -10.359 17.548 14.728 1.00 66.50 99 THR A O 1
ATOM 768 N N . PHE A 1 100 ? -10.475 18.290 12.611 1.00 66.81 100 PHE A N 1
ATOM 769 C CA . PHE A 1 100 ? -11.423 19.373 12.881 1.00 66.81 100 PHE A CA 1
ATOM 770 C C . PHE A 1 100 ? -12.864 18.885 13.068 1.00 66.81 100 PHE A C 1
ATOM 772 O O . PHE A 1 100 ? -13.568 19.414 13.925 1.00 66.81 100 PHE A O 1
ATOM 779 N N . THR A 1 101 ? -13.305 17.861 12.331 1.00 61.62 101 THR A N 1
ATOM 780 C CA . THR A 1 101 ? -14.654 17.284 12.510 1.00 61.62 101 THR A CA 1
ATOM 781 C C . THR A 1 101 ? -14.807 16.523 13.822 1.00 61.62 101 THR A C 1
ATOM 783 O O . THR A 1 101 ? -15.898 16.500 14.371 1.00 61.62 101 THR A O 1
ATOM 786 N N . ARG A 1 102 ? -13.726 15.972 14.388 1.00 53.53 102 ARG A N 1
ATOM 787 C CA . ARG A 1 102 ? -13.761 15.239 15.667 1.00 53.53 102 ARG A CA 1
ATOM 788 C C . ARG A 1 102 ? -13.953 16.122 16.911 1.00 53.53 102 ARG A C 1
ATOM 790 O O . ARG A 1 102 ? -14.099 15.586 18.004 1.00 53.53 102 ARG A O 1
ATOM 797 N N . LYS A 1 103 ? -13.872 17.450 16.768 1.00 49.50 103 LYS A N 1
ATOM 798 C CA . LYS A 1 103 ? -14.068 18.426 17.858 1.00 49.50 103 LYS A CA 1
ATOM 799 C C . LYS A 1 103 ? -15.478 19.039 17.898 1.00 49.50 103 LYS A C 1
ATOM 801 O O . LYS A 1 103 ? -15.719 19.882 18.759 1.00 49.50 103 LYS A O 1
ATOM 806 N N . ARG A 1 104 ? 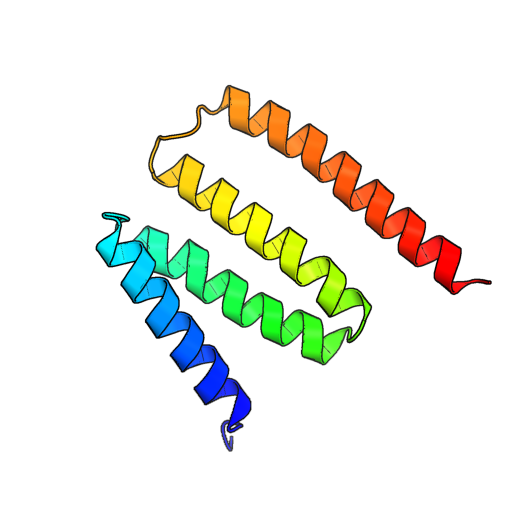-16.371 18.657 16.983 1.00 45.75 104 ARG A N 1
ATOM 807 C CA . ARG A 1 104 ? -17.812 18.943 17.056 1.00 45.75 104 ARG A CA 1
ATOM 808 C C . ARG A 1 104 ? -18.558 17.687 17.475 1.00 45.75 104 ARG A C 1
ATOM 810 O O . ARG A 1 104 ? -19.607 17.862 18.123 1.00 45.75 104 ARG A O 1
#

pLDDT: mean 73.24, std 7.39, range [44.69, 84.75]